Protein AF-A0A7S6R3A1-F1 (afdb_monomer_lite)

Radius of gyration: 14.17 Å; chains: 1; bounding box: 34×21×39 Å

InterPro domains:
  IPR000814 TATA-box binding protein [PF00352] (1-44)
  IPR000814 TATA-box binding protein [PR00686] (4-20)
  IPR000814 TATA-box binding protein [PR00686] (28-43)
  IPR000814 TATA-box binding protein [PTHR10126] (1-45)
  IPR012295 TBP domain superfamily [G3DSA:3.30.310.10] (1-46)

Organism: NCBI:txid2782585

Sequence (46 aa):
DFKIQNMVGSCDVKFPIRLEGLVLTHQQFSSYEPELFPGLIYRMIK

Foldseek 3Di:
DDDDDDDDDDDDPPDDDDVVVVCVVPVVFWDDDCVVPVDIHGHDDD

Secondary structure (DSSP, 8-state):
-------------SS---HHHHHHHSTTTEE--TTT-SSPEE----

Structure (mmCIF, N/CA/C/O backbone):
data_AF-A0A7S6R3A1-F1
#
_entry.id   AF-A0A7S6R3A1-F1
#
loop_
_atom_site.group_PDB
_atom_site.id
_atom_site.type_symbol
_atom_site.label_atom_id
_atom_site.label_alt_id
_atom_site.label_comp_id
_atom_site.label_asym_id
_atom_site.label_entity_id
_a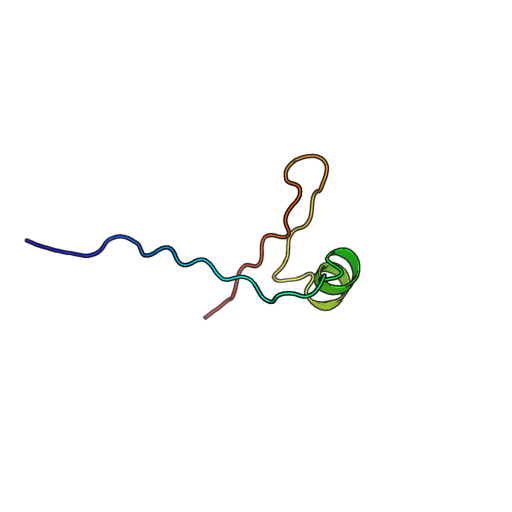tom_site.label_seq_id
_atom_site.pdbx_PDB_ins_code
_atom_site.Cartn_x
_atom_site.Cartn_y
_atom_site.Cartn_z
_atom_site.occupancy
_atom_site.B_iso_or_equiv
_atom_site.auth_seq_id
_atom_site.auth_comp_id
_atom_site.auth_asym_id
_atom_site.auth_atom_id
_atom_site.pdbx_PDB_model_num
ATOM 1 N N . ASP A 1 1 ? -19.394 0.362 28.690 1.00 74.00 1 ASP A N 1
ATOM 2 C CA . ASP A 1 1 ? -19.314 1.335 27.580 1.00 74.00 1 ASP A CA 1
ATOM 3 C C . ASP A 1 1 ? -18.715 0.712 26.336 1.00 74.00 1 ASP A C 1
ATOM 5 O O . ASP A 1 1 ? -17.625 0.158 26.396 1.00 74.00 1 ASP A O 1
ATOM 9 N N . PHE A 1 2 ? -19.439 0.760 25.220 1.00 91.56 2 PHE A N 1
ATOM 10 C CA . PHE A 1 2 ? -18.968 0.262 23.928 1.00 91.56 2 PHE A CA 1
ATOM 11 C C . PHE A 1 2 ? -18.454 1.434 23.083 1.00 91.56 2 PHE A C 1
ATOM 13 O O . PHE A 1 2 ? -19.181 2.402 22.868 1.00 91.56 2 PHE A O 1
ATOM 20 N N . LYS A 1 3 ? -17.207 1.352 22.602 1.00 96.06 3 LYS A N 1
ATOM 21 C CA . LYS A 1 3 ? -16.598 2.347 21.707 1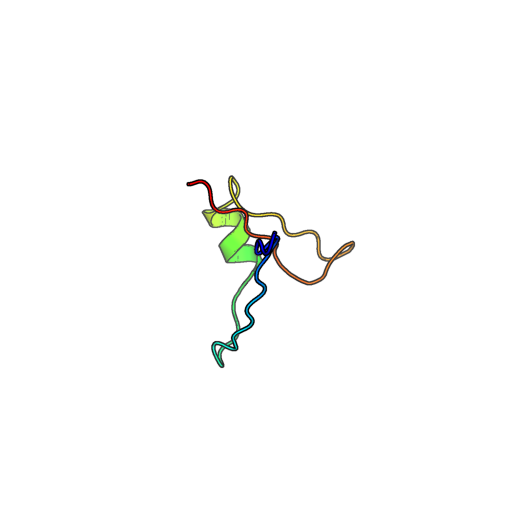.00 96.06 3 LYS A CA 1
ATOM 22 C C . LYS A 1 3 ? -15.664 1.666 20.713 1.00 96.06 3 LYS A C 1
ATOM 24 O O . LYS A 1 3 ? -14.779 0.908 21.107 1.00 96.06 3 LYS A O 1
ATOM 29 N N . ILE A 1 4 ? -15.829 1.996 19.437 1.00 95.38 4 ILE A N 1
ATOM 30 C CA . ILE A 1 4 ? -14.925 1.560 18.370 1.00 95.38 4 ILE A CA 1
ATOM 31 C C . ILE A 1 4 ? -13.597 2.316 18.507 1.00 95.38 4 ILE A C 1
ATOM 33 O O . ILE A 1 4 ? -13.588 3.544 18.591 1.00 95.38 4 ILE A O 1
ATOM 37 N N . GLN A 1 5 ? -12.486 1.577 18.539 1.00 97.38 5 GLN A N 1
ATOM 38 C CA . GLN A 1 5 ? -11.137 2.137 18.704 1.00 97.38 5 GLN A CA 1
ATOM 39 C C . GLN A 1 5 ? -10.430 2.373 17.369 1.00 97.38 5 GLN A C 1
ATOM 41 O O . GLN A 1 5 ? -9.696 3.343 17.218 1.00 97.38 5 GLN A O 1
ATOM 46 N N . ASN A 1 6 ? -10.645 1.483 16.401 1.00 96.38 6 ASN A N 1
ATOM 47 C CA . ASN A 1 6 ? -10.038 1.556 15.081 1.00 96.38 6 ASN A CA 1
ATOM 48 C C . ASN A 1 6 ? -10.856 0.727 14.081 1.00 96.38 6 ASN A C 1
ATOM 50 O O . ASN A 1 6 ? -11.572 -0.193 14.482 1.00 96.38 6 ASN A O 1
ATOM 54 N N . MET A 1 7 ? -10.729 1.032 12.793 1.00 95.88 7 MET A N 1
ATOM 55 C CA . MET A 1 7 ? -11.302 0.254 11.697 1.00 95.88 7 MET A CA 1
ATOM 56 C C . MET A 1 7 ? -10.242 0.041 10.618 1.00 95.88 7 MET A C 1
ATOM 58 O O . MET A 1 7 ? -9.520 0.968 10.262 1.00 95.88 7 MET A O 1
ATOM 62 N N . VAL A 1 8 ? -10.164 -1.183 10.095 1.00 96.88 8 VAL A N 1
ATOM 63 C CA . VAL A 1 8 ? -9.227 -1.568 9.032 1.00 96.88 8 VAL A CA 1
ATOM 64 C C . VAL A 1 8 ? -10.033 -2.043 7.829 1.00 96.88 8 VAL A C 1
ATOM 66 O O . VAL A 1 8 ? -10.943 -2.854 7.976 1.00 96.88 8 VAL A O 1
ATOM 69 N N . GLY A 1 9 ? -9.698 -1.533 6.647 1.00 97.19 9 GLY A N 1
ATOM 70 C CA . GLY A 1 9 ? -10.269 -1.954 5.370 1.00 97.19 9 GLY A CA 1
ATOM 71 C C . GLY A 1 9 ? -9.166 -2.373 4.405 1.00 97.19 9 GLY A C 1
ATOM 72 O O . GLY A 1 9 ? -8.043 -1.883 4.495 1.00 97.19 9 GLY A O 1
ATOM 73 N N . SER A 1 10 ? -9.487 -3.279 3.485 1.00 96.94 10 SER A N 1
ATOM 74 C CA . SER A 1 10 ? -8.601 -3.680 2.390 1.00 96.94 10 SER A CA 1
ATOM 75 C C . SER A 1 10 ? -9.382 -3.689 1.082 1.00 96.94 10 SER A C 1
ATOM 77 O O . SER A 1 10 ? -10.583 -3.966 1.068 1.00 96.94 10 SER A O 1
ATOM 79 N N . CYS A 1 11 ? -8.712 -3.349 -0.012 1.00 96.81 11 CYS A N 1
ATOM 80 C CA . CYS A 1 11 ? -9.270 -3.423 -1.352 1.00 96.81 11 CYS A CA 1
ATOM 81 C C . CYS A 1 11 ? -8.184 -3.8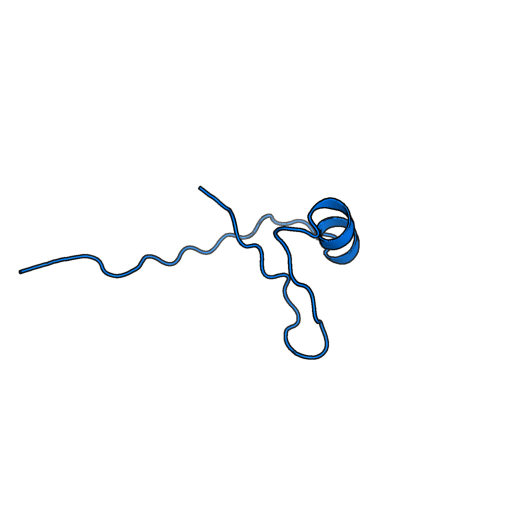41 -2.347 1.00 96.81 11 CYS A C 1
ATOM 83 O O . CYS A 1 11 ? -6.996 -3.623 -2.110 1.00 96.81 11 CYS A O 1
ATOM 85 N N . ASP A 1 12 ? -8.611 -4.442 -3.455 1.00 97.19 12 ASP A N 1
ATOM 86 C CA . ASP A 1 12 ? -7.761 -4.767 -4.597 1.00 97.19 12 ASP A CA 1
ATOM 87 C C . ASP A 1 12 ? -8.281 -4.008 -5.821 1.00 97.19 12 ASP A C 1
ATOM 89 O O . ASP A 1 12 ? -9.445 -4.143 -6.207 1.00 97.19 12 ASP A O 1
ATOM 93 N N . VAL A 1 13 ? -7.415 -3.185 -6.411 1.00 96.00 13 VAL A N 1
ATOM 94 C CA . VAL A 1 13 ? -7.731 -2.358 -7.582 1.00 96.00 13 VAL A CA 1
ATOM 95 C C . VAL A 1 13 ? -7.612 -3.123 -8.905 1.00 96.00 13 VAL A C 1
ATOM 97 O O . VAL A 1 13 ? -8.045 -2.610 -9.933 1.00 96.00 13 VAL A O 1
ATOM 100 N N . LYS A 1 14 ? -7.082 -4.355 -8.903 1.00 97.44 14 LYS A N 1
ATOM 101 C CA . LYS A 1 14 ? -6.930 -5.239 -10.077 1.00 97.44 14 LYS A CA 1
ATOM 102 C C . LYS A 1 14 ? -6.043 -4.699 -11.208 1.00 97.44 14 LYS A C 1
ATOM 104 O O . LYS A 1 14 ? -6.108 -5.196 -12.331 1.00 97.44 14 LYS A O 1
ATOM 109 N N . PHE A 1 15 ? -5.192 -3.716 -10.926 1.00 97.12 15 PHE A N 1
ATOM 110 C CA . PHE A 1 15 ? -4.150 -3.240 -11.839 1.00 97.12 15 PHE A CA 1
ATOM 111 C C . PHE A 1 15 ? -2.885 -2.836 -11.062 1.00 97.12 15 PHE A C 1
ATOM 113 O O . PHE A 1 15 ? -2.979 -2.459 -9.892 1.00 97.12 15 PHE A O 1
ATOM 120 N N . PRO A 1 16 ? -1.691 -2.911 -11.678 1.00 96.25 16 PRO A N 1
ATOM 121 C CA . PRO A 1 16 ? -0.446 -2.531 -11.017 1.00 96.25 16 PRO A CA 1
ATOM 122 C C . PRO A 1 16 ? -0.328 -1.009 -10.842 1.00 96.25 16 PRO A C 1
ATOM 124 O O . PRO A 1 16 ? -0.671 -0.241 -11.740 1.00 96.25 16 PRO A O 1
ATOM 127 N N . ILE A 1 17 ? 0.216 -0.571 -9.702 1.00 95.31 17 ILE A N 1
ATOM 128 C CA . ILE A 1 17 ? 0.488 0.841 -9.386 1.00 95.31 17 ILE A CA 1
ATOM 129 C C . ILE A 1 17 ? 2.002 1.061 -9.341 1.00 95.31 17 ILE A C 1
ATOM 131 O O . ILE A 1 17 ? 2.724 0.296 -8.706 1.00 95.31 17 ILE A O 1
ATOM 135 N N . ARG A 1 18 ? 2.485 2.135 -9.975 1.00 95.56 18 ARG A N 1
ATOM 136 C CA . ARG A 1 18 ? 3.900 2.531 -9.932 1.00 95.56 18 ARG A CA 1
ATOM 137 C C . ARG A 1 18 ? 4.195 3.376 -8.688 1.00 95.56 18 ARG A C 1
ATOM 139 O O . ARG A 1 18 ? 3.949 4.584 -8.686 1.00 95.56 18 ARG A O 1
ATOM 146 N N . LEU A 1 19 ? 4.711 2.739 -7.637 1.00 94.12 19 LEU A N 1
ATOM 147 C CA . LEU A 1 19 ? 4.928 3.359 -6.323 1.00 94.12 19 LEU A CA 1
ATOM 148 C C . LEU 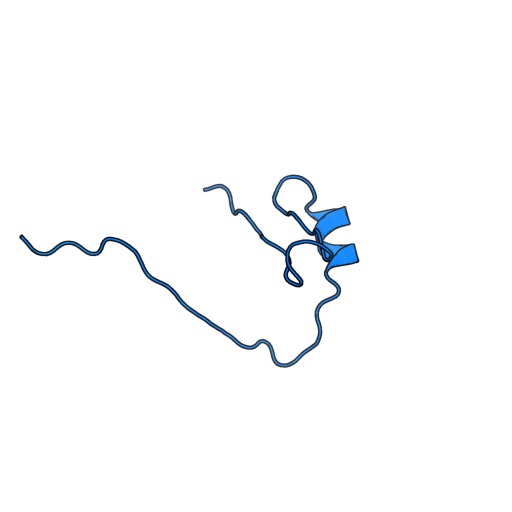A 1 19 ? 6.003 4.455 -6.346 1.00 94.12 19 LEU A C 1
ATOM 150 O O . LEU A 1 19 ? 5.850 5.474 -5.675 1.00 94.12 19 LEU A O 1
ATOM 154 N N . GLU A 1 20 ? 7.034 4.308 -7.179 1.00 93.56 20 GLU A N 1
ATOM 155 C CA . GLU A 1 20 ? 8.116 5.290 -7.324 1.00 93.56 20 GLU A CA 1
ATOM 156 C C . GLU A 1 20 ? 7.599 6.606 -7.909 1.00 93.56 20 GLU A C 1
ATOM 158 O O . GLU A 1 20 ? 7.978 7.688 -7.472 1.00 93.56 20 GLU A O 1
ATOM 163 N N . GLY A 1 21 ? 6.695 6.530 -8.889 1.00 93.94 21 GLY A N 1
ATOM 164 C CA . GLY A 1 21 ? 6.054 7.724 -9.441 1.00 93.94 21 GLY A CA 1
ATOM 165 C C . GLY A 1 21 ? 5.157 8.405 -8.409 1.00 93.94 21 GLY A C 1
ATOM 166 O O . GLY A 1 21 ? 5.159 9.629 -8.289 1.00 93.94 21 GLY A O 1
ATOM 167 N N . LEU A 1 22 ? 4.429 7.605 -7.626 1.00 94.06 22 LEU A N 1
ATOM 168 C CA . LEU A 1 22 ? 3.506 8.114 -6.620 1.00 94.06 22 LEU A CA 1
ATOM 169 C C . LEU A 1 22 ? 4.235 8.878 -5.508 1.00 94.06 22 LEU A C 1
ATOM 171 O O . LEU A 1 22 ? 3.795 9.973 -5.156 1.00 94.06 22 LEU A O 1
ATOM 175 N N . VAL A 1 23 ? 5.359 8.345 -5.010 1.00 94.25 23 VAL A N 1
ATOM 176 C CA . VAL A 1 23 ? 6.154 9.016 -3.970 1.00 94.25 23 VAL A CA 1
ATOM 177 C C . VAL A 1 23 ? 6.791 10.308 -4.473 1.00 94.25 23 VAL A C 1
ATOM 179 O O . VAL A 1 23 ? 6.804 11.299 -3.752 1.00 94.25 23 VAL A O 1
ATOM 182 N N . LEU A 1 24 ? 7.243 10.345 -5.730 1.00 93.75 24 LEU A N 1
ATOM 183 C CA . LEU A 1 24 ? 7.814 11.557 -6.324 1.00 93.75 24 LEU A CA 1
ATOM 184 C C . LEU A 1 24 ? 6.781 12.685 -6.434 1.00 93.75 24 LEU A C 1
ATOM 186 O O . LEU A 1 24 ? 7.103 13.841 -6.177 1.00 93.75 24 LEU A O 1
ATOM 190 N N . THR A 1 25 ? 5.536 12.369 -6.801 1.00 95.06 25 THR A N 1
ATOM 191 C CA . THR A 1 25 ? 4.470 13.379 -6.916 1.00 95.06 25 THR A CA 1
ATOM 192 C C . THR A 1 25 ? 3.883 13.777 -5.557 1.00 95.06 25 THR A C 1
ATOM 194 O O . THR A 1 25 ? 3.532 14.937 -5.364 1.00 95.06 25 THR A O 1
ATOM 197 N N . HIS A 1 26 ? 3.792 12.846 -4.602 1.00 94.00 26 HIS A N 1
ATOM 198 C CA . HIS A 1 26 ? 3.149 13.057 -3.297 1.00 94.00 26 HIS A CA 1
ATOM 199 C C . HIS A 1 26 ? 4.138 12.969 -2.128 1.00 94.00 26 HIS A C 1
ATOM 201 O O . HIS A 1 26 ? 3.795 12.461 -1.058 1.00 94.00 26 HIS A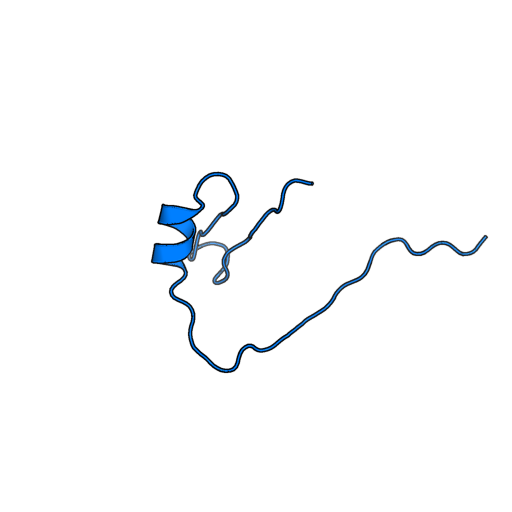 O 1
ATOM 207 N N . GLN A 1 27 ? 5.366 13.457 -2.309 1.00 90.75 27 GLN A N 1
ATOM 208 C CA . GLN A 1 27 ? 6.472 13.270 -1.359 1.00 90.75 27 GLN A CA 1
ATOM 209 C C . GLN A 1 27 ? 6.147 13.741 0.069 1.00 90.75 27 GLN A C 1
ATOM 211 O O . GLN A 1 27 ? 6.614 13.160 1.041 1.00 90.75 27 GLN A O 1
ATOM 216 N N . GLN A 1 28 ? 5.306 14.766 0.214 1.00 92.56 28 GLN A N 1
ATOM 217 C CA . GLN A 1 28 ? 4.896 15.291 1.522 1.00 92.56 28 GLN A CA 1
ATOM 218 C C . GLN A 1 28 ? 4.002 14.329 2.322 1.00 92.56 28 GLN A C 1
ATOM 220 O O . GLN A 1 28 ? 3.936 14.428 3.544 1.00 92.56 28 GLN A O 1
ATOM 225 N N . PHE A 1 29 ? 3.314 13.405 1.646 1.00 93.69 29 PHE A N 1
ATOM 226 C CA . PHE A 1 29 ? 2.314 12.513 2.243 1.00 93.69 29 PHE A CA 1
ATOM 227 C C . PHE A 1 29 ? 2.684 11.038 2.131 1.00 93.69 29 PHE A C 1
ATOM 229 O O . PHE A 1 29 ? 1.957 10.190 2.643 1.00 93.69 29 PHE A O 1
ATOM 236 N N . SER A 1 30 ? 3.778 10.709 1.452 1.00 94.88 30 SER A N 1
ATOM 237 C CA . SER A 1 30 ? 4.133 9.332 1.136 1.00 94.88 30 SER A CA 1
ATOM 238 C C . SER A 1 30 ? 5.545 8.985 1.580 1.00 94.88 30 SER A C 1
ATOM 240 O O . SER A 1 30 ? 6.460 9.802 1.537 1.00 94.88 30 SER A O 1
ATOM 242 N N . SER A 1 31 ? 5.712 7.744 2.024 1.00 93.94 31 SER A N 1
ATOM 243 C CA . SER A 1 31 ? 7.000 7.172 2.406 1.00 93.94 31 SER A CA 1
ATOM 244 C C . SER A 1 31 ? 7.135 5.804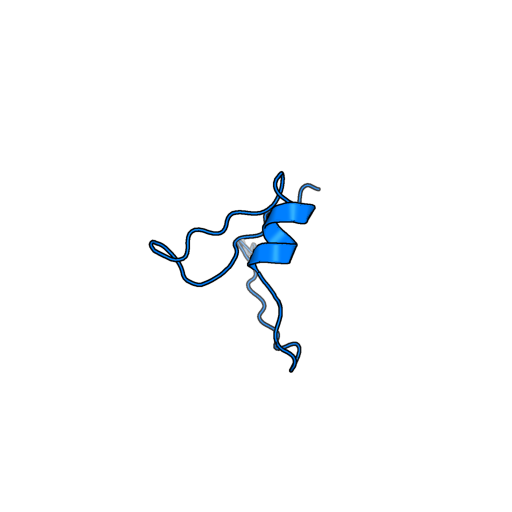 1.752 1.00 93.94 31 SER A C 1
ATOM 246 O O . SER A 1 31 ? 6.248 4.956 1.892 1.00 93.94 31 SER A O 1
ATOM 248 N N . TYR A 1 32 ? 8.226 5.607 1.015 1.00 95.50 32 TYR A N 1
ATOM 249 C CA . TYR A 1 32 ? 8.508 4.373 0.293 1.00 95.50 32 TYR A CA 1
ATOM 250 C C . TYR A 1 32 ? 9.975 3.983 0.483 1.00 95.50 32 TYR A C 1
ATOM 252 O O . TYR A 1 32 ? 10.863 4.591 -0.108 1.00 95.50 32 TYR A O 1
ATOM 260 N N . GLU A 1 33 ? 10.204 2.979 1.329 1.00 94.06 33 GLU A N 1
ATOM 261 C CA . GLU A 1 33 ? 11.525 2.430 1.651 1.00 94.06 33 GLU A CA 1
ATOM 262 C C . GLU A 1 33 ? 11.492 0.905 1.447 1.00 94.06 33 GLU A C 1
ATOM 264 O O . GLU A 1 33 ? 11.218 0.169 2.400 1.00 94.06 33 GLU A O 1
ATOM 269 N N . PRO A 1 34 ? 11.730 0.406 0.215 1.00 92.69 34 PRO A N 1
ATOM 270 C CA . PRO A 1 34 ? 11.520 -1.003 -0.137 1.00 92.69 34 PRO A CA 1
ATOM 271 C C . PRO A 1 34 ? 12.404 -1.984 0.644 1.00 92.69 34 PRO A C 1
ATOM 273 O O . PRO A 1 34 ? 12.048 -3.153 0.766 1.00 92.69 34 PRO A O 1
ATOM 276 N N . GLU A 1 35 ? 13.529 -1.517 1.192 1.00 95.69 35 GLU A N 1
ATOM 277 C CA . GLU A 1 35 ? 14.423 -2.315 2.042 1.00 95.69 35 GLU A CA 1
ATOM 278 C C . GLU A 1 35 ? 13.817 -2.618 3.421 1.00 95.69 35 GLU A C 1
ATOM 280 O O . GLU A 1 35 ? 14.096 -3.666 4.000 1.00 95.69 35 GLU A O 1
ATOM 285 N N . LEU A 1 36 ? 12.969 -1.722 3.941 1.00 94.75 36 LEU A N 1
ATOM 286 C CA . LEU A 1 36 ? 12.290 -1.885 5.230 1.00 94.75 36 LEU A CA 1
ATOM 287 C C . LEU A 1 36 ? 10.876 -2.439 5.066 1.00 94.75 36 LEU A C 1
ATOM 289 O O . LEU A 1 36 ? 10.436 -3.282 5.850 1.00 94.75 36 LEU A O 1
ATOM 293 N N . PHE A 1 37 ? 10.142 -1.946 4.067 1.00 94.44 37 PHE A N 1
ATOM 294 C CA . PHE A 1 37 ? 8.772 -2.352 3.798 1.00 94.44 37 PHE A CA 1
ATOM 295 C C . PHE A 1 37 ? 8.450 -2.251 2.298 1.00 94.44 37 PHE A C 1
ATOM 297 O O . PHE A 1 37 ? 8.614 -1.186 1.704 1.00 94.44 37 PHE A O 1
ATOM 304 N N . PRO A 1 38 ? 7.928 -3.320 1.667 1.00 93.31 38 PRO A N 1
ATOM 305 C CA . PRO A 1 38 ? 7.724 -3.351 0.217 1.00 93.31 38 PRO A CA 1
ATOM 306 C C . PRO A 1 38 ? 6.566 -2.469 -0.283 1.00 93.31 38 PRO A C 1
ATOM 308 O O . PRO A 1 38 ? 6.452 -2.245 -1.487 1.00 93.31 38 PRO A O 1
ATOM 311 N N . GLY A 1 39 ? 5.684 -1.991 0.601 1.00 94.56 39 GLY A N 1
ATOM 312 C CA . GLY A 1 39 ? 4.558 -1.124 0.244 1.00 94.56 39 GLY A CA 1
ATOM 313 C C . GLY A 1 39 ? 4.851 0.363 0.451 1.00 94.56 39 GLY A C 1
ATOM 314 O O . GLY A 1 39 ? 5.717 0.748 1.229 1.00 94.56 39 GLY A O 1
ATOM 315 N N . LEU A 1 40 ? 4.082 1.222 -0.215 1.00 95.56 40 LEU A N 1
ATOM 316 C CA . LEU A 1 40 ? 4.110 2.661 0.041 1.00 95.56 40 LEU A CA 1
ATOM 317 C C . LEU A 1 40 ? 3.150 3.003 1.184 1.00 95.56 40 LEU A C 1
ATOM 319 O O . LEU A 1 40 ? 1.973 2.641 1.149 1.00 95.56 40 LEU A O 1
ATOM 323 N N . ILE A 1 41 ? 3.638 3.735 2.184 1.00 95.31 41 ILE A N 1
ATOM 324 C CA . ILE A 1 41 ? 2.816 4.267 3.273 1.00 95.31 41 ILE A CA 1
ATOM 325 C C . ILE A 1 41 ? 2.337 5.654 2.863 1.00 95.31 41 ILE A C 1
ATOM 327 O O . ILE A 1 41 ? 3.151 6.555 2.674 1.00 95.31 41 ILE A O 1
ATOM 331 N N . TYR A 1 42 ? 1.022 5.835 2.753 1.00 95.25 42 TYR A N 1
ATOM 332 C CA . TYR A 1 42 ? 0.413 7.129 2.451 1.00 95.25 42 TYR A CA 1
ATOM 333 C C . TYR A 1 42 ? -0.324 7.673 3.681 1.00 95.25 42 TYR A C 1
ATOM 335 O O . TYR A 1 42 ? -1.237 7.033 4.205 1.00 95.25 42 TYR A O 1
ATOM 343 N N . ARG A 1 43 ? 0.055 8.863 4.150 1.00 95.12 43 ARG A N 1
ATOM 344 C CA . ARG A 1 43 ? -0.544 9.562 5.294 1.00 95.12 43 ARG A CA 1
ATOM 345 C C . ARG A 1 43 ? -1.393 10.727 4.795 1.00 95.12 43 ARG A C 1
ATOM 347 O O . ARG A 1 43 ? -0.880 11.803 4.508 1.00 95.12 43 ARG A O 1
ATOM 354 N N . MET A 1 44 ? -2.703 10.511 4.705 1.00 92.69 44 MET A N 1
ATOM 355 C CA . MET A 1 44 ? -3.650 11.581 4.381 1.00 92.69 44 MET A CA 1
ATOM 356 C C . MET A 1 44 ? -3.761 12.567 5.551 1.00 92.69 44 MET A C 1
ATOM 358 O O . MET A 1 44 ? -4.007 12.154 6.686 1.00 92.69 44 MET A O 1
ATOM 362 N N . ILE A 1 45 ? -3.601 13.861 5.270 1.00 87.88 45 ILE A N 1
ATOM 363 C CA . ILE A 1 45 ? -3.953 14.933 6.209 1.00 87.88 45 ILE A CA 1
ATOM 364 C C . ILE A 1 45 ? -5.457 15.210 6.068 1.00 87.88 45 ILE A C 1
ATOM 366 O O . ILE A 1 45 ? -6.000 15.095 4.970 1.00 87.88 45 ILE A O 1
ATOM 370 N N . LYS A 1 46 ? -6.123 15.497 7.190 1.00 65.88 46 LYS A N 1
ATOM 371 C CA . LYS A 1 46 ? -7.539 15.889 7.227 1.00 65.88 46 LYS A CA 1
ATOM 372 C C . LYS A 1 46 ? -7.768 17.285 6.667 1.00 65.88 46 LYS A C 1
ATOM 374 O O . LYS A 1 46 ? -6.911 18.155 6.928 1.00 65.88 46 LYS A O 1
#

pLDDT: mean 93.71, std 5.46, range [65.88, 97.44]